Protein AF-Q8XLA2-F1 (afdb_monomer_lite)

Sequence (95 aa):
MKELNLKSLWIEKKKGDLYYCPKCREYLEKDKFHNSKASKYGITSYCKSCDKIRRRIEFEKRALAEVLGVQRTKEEVNRDKFKKCNKCGETKSIE

Foldseek 3Di:
DDDPPPPPDPDDQDDPQWGAAPVVRDTHHQVQFDADPVDPVRTDNHGPVVVVVVVVVVVVVVVVCVVVVPDDDPVRVCVQQWDQDPPPRDIDGPD

Secondary structure (DSSP, 8-state):
-----GGG----SEETTEEEETTTTEEEEGGGEEE-TTSTTSEEEEEHHHHHHHHHHHHHHHHHHHHTT-PPPHHHHHHHHEEE-TTT--EEE--

Organism: Clostridium perfringens (strain 13 / Type A) (NCBI:txid195102)

Structure (mmCIF, N/CA/C/O backbone):
data_AF-Q8XLA2-F1
#
_entry.id   AF-Q8XLA2-F1
#
loop_
_atom_site.group_PDB
_atom_site.id
_atom_site.type_symbol
_atom_site.label_atom_id
_atom_site.label_alt_id
_atom_site.label_comp_id
_atom_site.label_asym_id
_atom_site.label_entity_id
_atom_site.label_seq_id
_atom_site.pdbx_PDB_ins_code
_atom_site.Cartn_x
_atom_site.Cartn_y
_atom_site.Cartn_z
_atom_site.occupancy
_atom_site.B_iso_or_equiv
_atom_site.auth_seq_id
_atom_site.auth_comp_id
_atom_site.auth_asym_id
_atom_site.auth_atom_id
_atom_site.pdbx_PDB_model_num
ATOM 1 N N . MET A 1 1 ? 27.727 15.351 22.124 1.00 39.19 1 MET A N 1
ATOM 2 C CA . MET A 1 1 ? 26.626 15.196 21.148 1.00 39.19 1 MET A CA 1
ATOM 3 C C . MET A 1 1 ? 26.039 13.813 21.363 1.00 39.19 1 MET A C 1
ATOM 5 O O . MET A 1 1 ? 26.777 12.851 21.226 1.00 39.19 1 MET A O 1
ATOM 9 N N . LYS A 1 2 ? 24.796 13.696 21.850 1.00 37.47 2 LYS A N 1
ATOM 10 C CA . LYS A 1 2 ? 24.200 12.378 22.118 1.00 37.47 2 LYS A CA 1
ATOM 11 C C . LYS A 1 2 ? 23.828 11.742 20.781 1.00 37.47 2 LYS A C 1
ATOM 13 O O . LYS A 1 2 ? 22.927 12.234 20.108 1.00 37.47 2 LYS A O 1
ATOM 18 N N . GLU A 1 3 ? 24.541 10.689 20.399 1.00 45.94 3 GLU A N 1
ATOM 19 C CA . GLU A 1 3 ? 24.141 9.804 19.309 1.00 45.94 3 GLU A CA 1
ATOM 20 C C . GLU A 1 3 ? 22.751 9.243 19.624 1.00 45.94 3 GLU A C 1
ATOM 22 O O . GLU A 1 3 ? 22.560 8.480 20.573 1.00 45.94 3 GLU A O 1
ATOM 27 N N . LEU A 1 4 ? 21.749 9.663 18.853 1.00 45.97 4 LEU A N 1
ATOM 28 C CA . LEU A 1 4 ? 20.421 9.070 18.911 1.00 45.97 4 LEU A CA 1
ATOM 29 C C . LEU A 1 4 ? 20.503 7.695 18.247 1.00 45.97 4 LEU A C 1
ATOM 31 O O . LEU A 1 4 ? 20.474 7.563 17.024 1.00 45.97 4 LEU A O 1
ATOM 35 N N . ASN A 1 5 ? 20.630 6.665 19.079 1.00 44.28 5 ASN A N 1
ATOM 36 C CA . ASN A 1 5 ? 20.565 5.273 18.665 1.00 44.28 5 ASN A CA 1
ATOM 37 C C . ASN A 1 5 ? 19.148 4.963 18.141 1.00 44.28 5 ASN A C 1
ATOM 39 O O . ASN A 1 5 ? 18.217 4.691 18.896 1.00 44.28 5 ASN A O 1
ATOM 43 N N . LEU A 1 6 ? 18.982 5.040 16.819 1.00 54.00 6 LEU A N 1
ATOM 44 C CA . LEU A 1 6 ? 17.723 4.819 16.096 1.00 54.00 6 LEU A CA 1
ATOM 45 C C . LEU A 1 6 ? 17.216 3.362 16.138 1.00 54.00 6 LEU A C 1
ATOM 47 O O . LEU A 1 6 ? 16.147 3.089 15.596 1.00 54.00 6 LEU A O 1
ATOM 51 N N . LYS A 1 7 ? 17.936 2.418 16.768 1.00 51.34 7 LYS A N 1
ATOM 52 C CA . LYS A 1 7 ? 17.551 0.992 16.809 1.00 51.34 7 LYS A CA 1
ATOM 53 C C . LYS A 1 7 ? 16.494 0.652 17.871 1.00 51.34 7 LYS A C 1
ATOM 55 O O . LYS A 1 7 ? 16.056 -0.492 17.921 1.00 51.34 7 LYS A O 1
ATOM 60 N N . SER A 1 8 ? 16.053 1.626 18.673 1.00 50.00 8 SER A N 1
ATOM 61 C CA . SER A 1 8 ? 15.179 1.394 19.840 1.00 50.00 8 SER A CA 1
ATOM 62 C C . SER A 1 8 ? 13.796 2.052 19.755 1.00 50.00 8 SER A C 1
ATOM 64 O O . SER A 1 8 ? 13.005 1.936 20.690 1.00 50.00 8 SER A O 1
ATOM 66 N N . LEU A 1 9 ? 13.478 2.758 18.667 1.00 56.34 9 LEU A N 1
ATOM 67 C CA . LEU A 1 9 ? 12.172 3.399 18.502 1.00 56.34 9 LEU A CA 1
ATOM 68 C C . LEU A 1 9 ? 11.181 2.392 17.915 1.00 56.34 9 LEU A C 1
ATOM 70 O O . LEU A 1 9 ? 11.020 2.279 16.701 1.00 56.34 9 LEU A O 1
ATOM 74 N N . TRP A 1 10 ? 10.513 1.648 18.794 1.00 72.81 10 TRP A N 1
ATOM 75 C CA . TRP A 1 10 ? 9.334 0.868 18.433 1.00 72.81 10 TRP A CA 1
ATOM 76 C C . TRP A 1 10 ? 8.233 1.831 17.984 1.00 72.81 10 TRP A C 1
ATOM 78 O O . TRP A 1 10 ? 7.569 2.462 18.802 1.00 72.81 10 TRP A O 1
ATOM 88 N N . ILE A 1 11 ? 8.071 1.995 16.670 1.00 83.06 11 ILE A N 1
ATOM 89 C CA . ILE A 1 11 ? 7.009 2.837 16.119 1.00 83.06 11 ILE A CA 1
ATOM 90 C C . ILE A 1 11 ? 5.727 2.012 16.052 1.00 83.06 11 ILE A C 1
ATOM 92 O O . ILE A 1 11 ? 5.621 1.054 15.282 1.00 83.06 11 ILE A O 1
ATOM 96 N N . GLU A 1 12 ? 4.740 2.396 16.855 1.00 90.44 12 GLU A N 1
ATOM 97 C CA . GLU A 1 12 ? 3.436 1.746 16.859 1.00 90.44 12 GLU A CA 1
ATOM 98 C C . GLU A 1 12 ? 2.667 2.008 15.558 1.00 90.44 12 GLU A C 1
ATOM 100 O O . GLU A 1 12 ? 2.628 3.115 15.022 1.00 90.44 12 GLU A O 1
ATOM 105 N N . LYS A 1 13 ? 1.997 0.973 15.035 1.00 91.69 13 LYS A N 1
ATOM 106 C CA . LYS A 1 13 ? 1.200 1.107 13.805 1.00 91.69 13 LYS A CA 1
ATOM 107 C C . LYS A 1 13 ? -0.069 1.944 14.011 1.00 91.69 13 LYS A C 1
ATOM 109 O O . LYS A 1 13 ? -0.5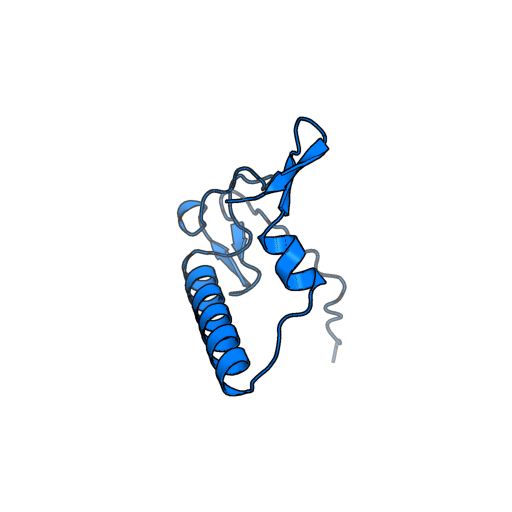51 2.514 13.035 1.00 91.69 13 LYS A O 1
ATOM 114 N N . LYS A 1 14 ? -0.621 2.005 15.226 1.00 93.19 14 LYS A N 1
ATOM 115 C CA . LYS A 1 14 ? -1.865 2.722 15.558 1.00 93.19 14 LYS A CA 1
ATOM 116 C C . LYS A 1 14 ? -1.638 3.600 16.787 1.00 93.19 14 LYS A C 1
ATOM 118 O O . LYS A 1 14 ? -1.114 3.105 17.775 1.00 93.19 14 LYS A O 1
ATOM 123 N N . LYS A 1 15 ? -2.087 4.855 16.738 1.00 93.19 15 LYS A N 1
ATOM 124 C CA . LYS A 1 15 ? -2.120 5.794 17.870 1.00 93.19 15 LYS A CA 1
ATOM 125 C C . 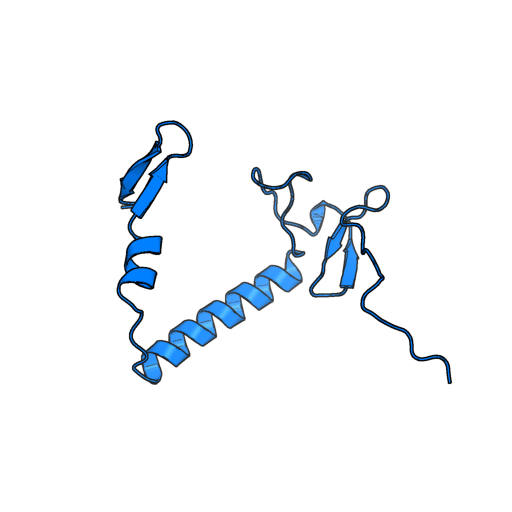LYS A 1 15 ? -3.484 6.485 17.884 1.00 93.19 15 LYS A C 1
ATOM 127 O O . LYS A 1 15 ? -3.767 7.294 17.005 1.00 93.19 15 LYS A O 1
ATOM 132 N N . GLY A 1 16 ? -4.344 6.134 18.843 1.00 93.50 16 GLY A N 1
ATOM 133 C CA . GLY A 1 16 ? -5.754 6.549 18.817 1.00 93.50 16 GLY A CA 1
ATOM 134 C C . GLY A 1 16 ? -6.453 6.022 17.558 1.00 93.50 16 GLY A C 1
ATOM 135 O O . GLY A 1 16 ? -6.397 4.817 17.294 1.00 93.50 16 GLY A O 1
ATOM 136 N N . ASP A 1 17 ? -7.046 6.918 16.768 1.00 94.31 17 ASP A N 1
ATOM 137 C CA . ASP A 1 17 ? -7.695 6.611 15.480 1.00 94.31 17 ASP A CA 1
ATOM 138 C C . ASP A 1 17 ? -6.793 6.818 14.253 1.00 94.31 17 ASP A C 1
ATOM 140 O O . ASP A 1 17 ? -7.208 6.586 13.114 1.00 94.31 17 ASP A O 1
ATOM 144 N N . LEU A 1 18 ? -5.532 7.195 14.480 1.00 96.94 18 LEU A N 1
ATOM 145 C CA . LEU A 1 18 ? -4.540 7.390 13.432 1.00 96.94 18 LEU A CA 1
ATOM 146 C C . LEU A 1 18 ? -3.644 6.161 13.265 1.00 96.94 18 LEU A C 1
ATOM 148 O O . LEU A 1 18 ? -3.369 5.412 14.207 1.00 96.94 18 LEU A O 1
ATOM 152 N N . TYR A 1 19 ? -3.124 5.993 12.054 1.00 96.81 19 TYR A N 1
ATOM 153 C CA . TYR A 1 19 ? -2.282 4.880 11.647 1.00 96.81 19 TYR A CA 1
ATOM 154 C C . TYR A 1 19 ? -0.986 5.368 11.017 1.00 96.81 19 TYR A C 1
ATOM 156 O O . TYR A 1 19 ? -0.980 6.249 10.161 1.00 96.81 19 TYR A O 1
ATOM 164 N N . TYR A 1 20 ? 0.121 4.747 11.407 1.00 96.50 20 TYR A N 1
ATOM 165 C CA . TYR A 1 20 ? 1.446 5.124 10.943 1.00 96.50 20 TYR A CA 1
ATOM 166 C C . TYR A 1 20 ? 1.722 4.606 9.527 1.00 96.50 20 TYR A C 1
ATOM 168 O O . TYR A 1 20 ? 1.543 3.416 9.240 1.00 96.50 20 TYR A O 1
ATOM 176 N N . CYS A 1 21 ? 2.196 5.473 8.636 1.00 96.56 21 CYS A N 1
ATOM 177 C CA . CYS A 1 21 ? 2.743 5.093 7.339 1.00 96.56 21 CYS A CA 1
ATOM 178 C C . CYS A 1 21 ? 4.281 5.109 7.400 1.00 96.56 21 CYS A C 1
ATOM 180 O O . CYS A 1 21 ? 4.867 6.182 7.504 1.00 96.56 21 CYS A O 1
ATOM 182 N N . PRO A 1 22 ? 4.977 3.970 7.234 1.00 94.06 22 PRO A N 1
ATOM 183 C CA . PRO A 1 22 ? 6.440 3.924 7.328 1.00 94.06 22 PRO A CA 1
ATOM 184 C C . PRO A 1 22 ? 7.169 4.562 6.134 1.00 94.06 22 PRO A C 1
ATOM 186 O O . PRO A 1 22 ? 8.385 4.718 6.178 1.00 94.06 22 PRO A O 1
ATOM 189 N N . LYS A 1 23 ? 6.458 4.925 5.055 1.00 94.75 23 LYS A N 1
ATOM 190 C CA . LYS A 1 23 ? 7.052 5.600 3.888 1.00 94.75 23 LYS A CA 1
ATOM 191 C C . LYS A 1 23 ? 7.139 7.113 4.072 1.00 94.75 23 LYS A C 1
ATOM 193 O O . LYS A 1 23 ? 8.228 7.653 3.927 1.00 94.75 23 LYS A O 1
ATOM 198 N N . CYS A 1 24 ? 6.030 7.775 4.405 1.00 95.81 24 CYS A N 1
ATOM 199 C CA . CYS A 1 24 ? 6.036 9.213 4.706 1.00 95.81 24 CYS A CA 1
ATOM 200 C C . CYS A 1 24 ? 6.363 9.523 6.175 1.00 95.81 24 CYS A C 1
ATOM 202 O O . CYS A 1 24 ? 6.698 10.655 6.490 1.00 95.81 24 CYS A O 1
ATOM 204 N N . ARG A 1 25 ? 6.351 8.507 7.048 1.00 94.88 25 ARG A N 1
ATOM 205 C CA . ARG A 1 25 ? 6.613 8.598 8.492 1.00 94.88 25 ARG A CA 1
ATOM 206 C C . ARG A 1 25 ? 5.605 9.459 9.260 1.00 94.88 25 ARG A C 1
ATOM 208 O O . ARG A 1 25 ? 5.957 10.064 10.266 1.00 94.88 25 ARG A O 1
ATOM 215 N N . GLU A 1 26 ? 4.346 9.444 8.831 1.00 95.38 26 GLU A N 1
ATOM 216 C CA . GLU A 1 26 ? 3.253 10.207 9.446 1.00 95.38 26 GLU A CA 1
ATOM 217 C C . GLU A 1 26 ? 2.143 9.297 9.981 1.00 95.38 26 GLU A C 1
ATOM 219 O O . GLU A 1 26 ? 1.924 8.191 9.474 1.00 95.38 26 GLU A O 1
ATOM 224 N N . TYR A 1 27 ? 1.426 9.790 10.992 1.00 97.06 27 TYR A N 1
ATOM 225 C CA . TYR A 1 27 ? 0.173 9.210 11.470 1.00 97.06 27 TYR A CA 1
ATOM 226 C C . TYR A 1 27 ? -0.993 9.839 10.708 1.00 97.06 27 TYR A C 1
ATOM 228 O O . TYR A 1 27 ? -1.182 11.049 10.753 1.00 97.06 27 TYR A O 1
ATOM 236 N N . LEU A 1 28 ? -1.763 9.010 10.009 1.00 97.12 28 LEU A N 1
ATOM 237 C CA . LEU A 1 28 ? -2.854 9.434 9.136 1.00 97.12 28 LEU A CA 1
ATOM 238 C C . LEU A 1 28 ? -4.143 8.698 9.496 1.00 97.12 28 LEU A C 1
ATOM 240 O O . LEU A 1 28 ? -4.115 7.593 10.036 1.00 97.12 28 LEU A O 1
ATOM 244 N N . GLU A 1 29 ? -5.277 9.289 9.155 1.00 97.19 29 GLU A N 1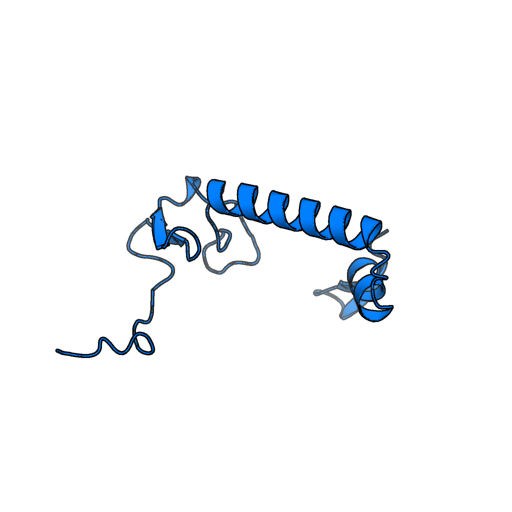
ATOM 245 C CA . GLU A 1 29 ? -6.586 8.668 9.328 1.00 97.19 29 GLU A CA 1
ATOM 246 C C . GLU A 1 29 ? -6.727 7.370 8.518 1.00 97.19 29 GLU A C 1
ATOM 248 O O . GLU A 1 29 ? -6.060 7.151 7.500 1.00 97.19 29 GLU A O 1
ATOM 253 N N . LYS A 1 30 ? -7.626 6.487 8.971 1.00 96.31 30 LYS A N 1
ATOM 254 C CA . LYS A 1 30 ? -7.877 5.179 8.344 1.00 96.31 30 LYS A CA 1
ATOM 255 C C . LYS A 1 30 ? -8.248 5.293 6.859 1.00 96.31 30 LYS A C 1
ATOM 257 O O . LYS A 1 30 ? -7.846 4.446 6.062 1.00 96.31 30 LYS A O 1
ATOM 262 N N . ASP A 1 31 ? -8.990 6.332 6.482 1.00 97.06 31 ASP A N 1
ATOM 263 C CA . ASP A 1 31 ? -9.446 6.605 5.113 1.00 97.06 31 ASP A CA 1
ATOM 264 C C . ASP A 1 31 ? -8.286 6.888 4.140 1.00 97.06 31 ASP A C 1
ATOM 266 O O . ASP A 1 31 ? -8.425 6.686 2.929 1.00 97.06 31 ASP A O 1
ATOM 270 N N . LYS A 1 32 ? -7.117 7.305 4.646 1.00 97.94 32 LYS A N 1
ATOM 271 C CA . LYS A 1 32 ? -5.902 7.509 3.849 1.00 97.94 32 LYS A CA 1
ATOM 272 C C . LYS A 1 32 ? -5.205 6.202 3.494 1.00 97.94 32 LYS A C 1
ATOM 274 O O . LYS A 1 32 ? -4.229 6.240 2.749 1.00 97.94 32 LYS A O 1
ATOM 279 N N . PHE A 1 33 ? -5.692 5.051 3.956 1.00 97.88 33 PHE A N 1
ATOM 280 C CA . PHE A 1 33 ? -5.160 3.725 3.636 1.00 97.88 33 PHE A CA 1
ATOM 281 C C . PHE A 1 33 ? -6.158 2.912 2.800 1.00 97.88 33 PHE A C 1
ATOM 283 O O . PHE A 1 33 ? -7.349 3.213 2.740 1.00 97.88 33 PHE A O 1
ATOM 290 N N . HIS A 1 34 ? -5.673 1.879 2.108 1.00 97.06 34 HIS A N 1
ATOM 291 C CA . HIS A 1 34 ? -6.551 0.908 1.455 1.00 97.06 34 HIS A CA 1
ATOM 292 C C . HIS A 1 34 ? -7.007 -0.148 2.466 1.00 97.06 34 HIS A C 1
ATOM 294 O O . HIS A 1 34 ? -6.251 -0.512 3.369 1.00 97.06 34 HIS A O 1
ATOM 300 N N . ASN A 1 35 ? -8.214 -0.684 2.285 1.00 96.62 35 ASN A N 1
ATOM 301 C CA . ASN A 1 35 ? -8.708 -1.791 3.100 1.00 96.62 35 ASN A CA 1
ATOM 302 C C . ASN A 1 35 ? -7.915 -3.071 2.801 1.00 96.62 35 ASN A C 1
ATOM 304 O O . ASN A 1 35 ? -7.642 -3.390 1.644 1.00 96.62 35 ASN A O 1
ATOM 308 N N . SER A 1 36 ? -7.566 -3.823 3.843 1.00 94.94 36 SER A N 1
ATOM 309 C CA . SER A 1 36 ? -6.869 -5.103 3.722 1.00 94.94 36 SER A CA 1
ATOM 310 C C . SER A 1 36 ? -7.364 -6.089 4.770 1.00 94.94 36 SER A C 1
ATOM 312 O O . SER A 1 36 ? -7.153 -5.891 5.964 1.00 94.94 36 SER A O 1
ATOM 314 N N . LYS A 1 37 ? -7.967 -7.191 4.310 1.00 91.19 37 LYS A N 1
ATOM 315 C CA . LYS A 1 37 ? -8.434 -8.289 5.175 1.00 91.19 37 LYS A CA 1
ATOM 316 C C . LYS A 1 37 ? -7.286 -9.055 5.843 1.00 91.19 37 LYS A C 1
ATOM 318 O O . LYS A 1 37 ? -7.500 -9.707 6.852 1.00 91.19 37 LYS A O 1
ATOM 323 N N . ALA A 1 38 ? -6.080 -8.979 5.279 1.00 89.12 38 ALA A N 1
ATOM 324 C CA . ALA A 1 38 ? -4.902 -9.675 5.795 1.00 89.12 38 ALA A CA 1
ATOM 325 C C . ALA A 1 38 ? -4.215 -8.931 6.956 1.00 89.12 38 ALA A C 1
ATOM 327 O O . ALA A 1 38 ? -3.299 -9.462 7.574 1.00 89.12 38 ALA A O 1
ATOM 328 N N . SER A 1 39 ? -4.612 -7.686 7.232 1.00 91.50 39 SER A N 1
ATOM 329 C CA . SER A 1 39 ? -3.990 -6.844 8.251 1.00 91.50 39 SER A CA 1
ATOM 330 C C . SER A 1 39 ? -4.779 -6.874 9.553 1.00 91.50 39 SER A C 1
ATOM 332 O O . SER A 1 39 ? -6.000 -6.731 9.531 1.00 91.50 39 SER A O 1
ATOM 334 N N . LYS A 1 40 ? -4.075 -6.928 10.695 1.00 91.81 40 LYS A N 1
ATOM 335 C CA . LYS A 1 40 ? -4.663 -6.801 12.044 1.00 91.81 40 LYS A CA 1
ATOM 336 C C . LYS A 1 40 ? -5.575 -5.574 12.180 1.00 91.81 40 LYS A C 1
ATOM 338 O O . LYS A 1 40 ? -6.569 -5.620 12.891 1.00 91.81 40 LYS A O 1
ATOM 343 N N . TYR A 1 41 ? -5.234 -4.480 11.499 1.00 91.75 41 TYR A N 1
ATOM 344 C CA . TYR A 1 41 ? -5.958 -3.207 11.575 1.00 91.75 41 TY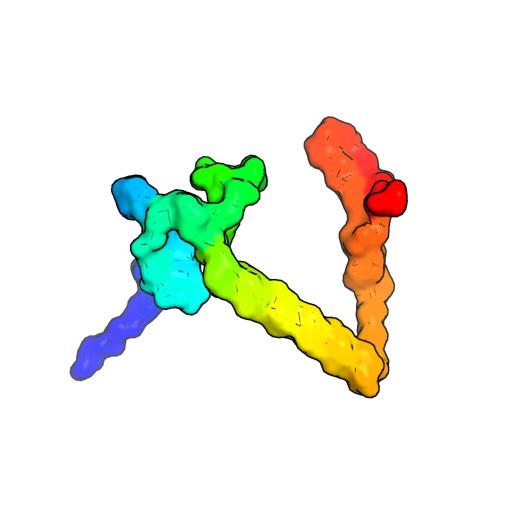R A CA 1
ATOM 345 C C . TYR A 1 41 ? -6.963 -3.003 10.430 1.00 91.75 41 TYR A C 1
ATOM 347 O O . TYR A 1 41 ? -7.544 -1.927 10.293 1.00 91.75 41 TYR A O 1
ATOM 355 N N . GLY A 1 42 ? -7.144 -4.005 9.564 1.00 94.69 42 GLY A N 1
ATOM 356 C CA . GLY A 1 42 ? -8.046 -3.922 8.415 1.00 94.69 42 GLY A CA 1
ATOM 357 C C . GLY A 1 42 ? -7.573 -2.985 7.298 1.00 94.69 42 GLY A C 1
ATOM 358 O O . GLY A 1 42 ? -8.340 -2.713 6.377 1.00 94.69 42 GLY A O 1
ATOM 359 N N . ILE A 1 43 ? -6.333 -2.486 7.359 1.00 96.50 43 ILE A N 1
ATOM 360 C CA . ILE A 1 43 ? -5.757 -1.539 6.393 1.00 96.50 43 ILE A CA 1
ATOM 361 C C . ILE A 1 43 ? -4.348 -1.932 5.943 1.00 96.50 43 ILE A C 1
ATOM 363 O O . ILE A 1 43 ? -3.638 -2.669 6.631 1.00 96.50 43 ILE A O 1
ATOM 367 N N . THR A 1 44 ? -3.916 -1.415 4.796 1.00 95.38 44 THR A N 1
ATOM 368 C CA . THR A 1 44 ? -2.561 -1.603 4.262 1.00 95.38 44 THR A CA 1
ATOM 369 C C . THR A 1 44 ? -1.473 -0.930 5.107 1.00 95.38 44 THR A C 1
ATOM 371 O O . THR A 1 44 ? -1.713 -0.012 5.894 1.00 95.38 44 THR A O 1
ATOM 374 N N . SER A 1 45 ? -0.226 -1.371 4.920 1.00 93.75 45 SER A N 1
ATOM 375 C CA . SER A 1 45 ? 0.931 -0.796 5.617 1.00 93.75 45 SER A CA 1
ATOM 376 C C . SER A 1 45 ? 1.209 0.651 5.206 1.00 93.75 45 SER A C 1
ATOM 378 O O . SER A 1 45 ? 1.577 1.453 6.062 1.00 93.75 45 SER A O 1
ATOM 380 N N . TYR A 1 46 ? 0.997 0.990 3.932 1.00 96.50 46 TYR A N 1
ATOM 381 C CA . TYR A 1 46 ? 1.236 2.321 3.370 1.00 96.50 46 TYR A CA 1
ATOM 382 C C . TYR A 1 46 ? -0.072 3.067 3.110 1.00 96.50 46 TYR A C 1
ATOM 384 O O . TYR A 1 46 ? -1.085 2.441 2.776 1.00 96.50 46 TYR A O 1
ATOM 392 N N . CYS A 1 47 ? -0.027 4.395 3.229 1.00 97.75 47 CYS A N 1
ATOM 393 C CA . CYS A 1 47 ? -1.116 5.263 2.797 1.00 97.75 47 CYS A CA 1
ATOM 394 C C . CYS A 1 47 ? -1.257 5.242 1.263 1.00 97.75 47 CYS A C 1
ATOM 396 O O . CYS A 1 47 ? -0.330 4.865 0.543 1.00 97.75 47 CYS A O 1
ATOM 398 N N . LYS A 1 48 ? -2.419 5.660 0.759 1.00 98.12 48 LYS A N 1
ATOM 399 C CA . LYS A 1 48 ? -2.799 5.651 -0.662 1.00 98.12 48 LYS A CA 1
ATOM 400 C C . LYS A 1 48 ? -1.792 6.390 -1.546 1.00 98.12 48 LYS A C 1
ATOM 402 O O . LYS A 1 48 ? -1.450 5.901 -2.619 1.00 98.12 48 LYS A O 1
ATOM 407 N N . SER A 1 49 ? -1.289 7.540 -1.094 1.00 97.69 49 SER A N 1
ATOM 408 C CA . SER A 1 49 ? -0.304 8.334 -1.841 1.00 97.69 49 SER A CA 1
ATOM 409 C C . SER A 1 49 ? 1.028 7.593 -1.980 1.00 97.69 49 SER A C 1
ATOM 411 O O . SER A 1 49 ? 1.518 7.402 -3.094 1.00 97.69 49 S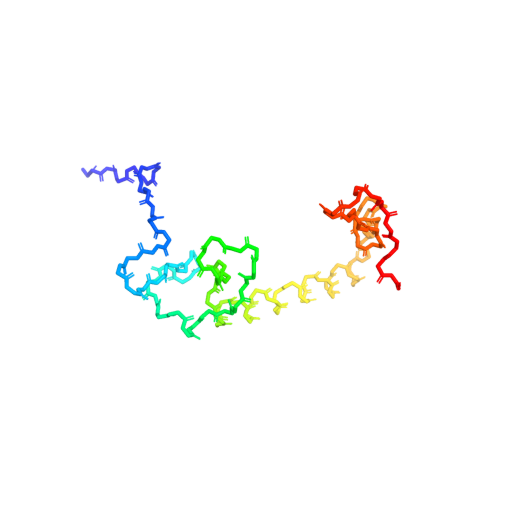ER A O 1
ATOM 413 N N . CYS A 1 50 ? 1.580 7.093 -0.871 1.00 97.94 50 CYS A N 1
ATOM 414 C CA . CYS A 1 50 ? 2.806 6.300 -0.891 1.00 97.94 50 CYS A CA 1
ATOM 415 C C . CYS A 1 50 ? 2.639 4.988 -1.666 1.00 97.94 50 CYS A C 1
ATOM 417 O O . CYS A 1 50 ? 3.572 4.562 -2.345 1.00 97.94 50 CYS A O 1
ATOM 419 N N . ASP A 1 51 ? 1.469 4.351 -1.593 1.00 96.12 51 ASP A N 1
ATOM 420 C CA . ASP A 1 51 ? 1.204 3.123 -2.337 1.00 96.12 51 ASP A CA 1
ATOM 421 C C . ASP A 1 51 ? 1.127 3.376 -3.850 1.00 96.12 51 ASP A C 1
ATOM 423 O O . ASP A 1 51 ? 1.687 2.601 -4.622 1.00 96.12 51 ASP A O 1
ATOM 427 N N . LYS A 1 52 ? 0.538 4.500 -4.284 1.00 96.50 52 LYS A N 1
ATOM 428 C CA . LYS A 1 52 ? 0.540 4.927 -5.693 1.00 96.50 52 LYS A CA 1
ATOM 429 C C . LYS A 1 52 ? 1.965 5.101 -6.227 1.00 96.50 52 LYS A C 1
ATOM 431 O O . LYS A 1 52 ? 2.285 4.573 -7.290 1.00 96.50 52 LYS A O 1
ATOM 436 N N . ILE A 1 53 ? 2.828 5.785 -5.472 1.00 97.00 53 ILE A N 1
ATOM 437 C CA . ILE A 1 53 ? 4.242 5.977 -5.836 1.00 97.00 53 ILE A CA 1
ATOM 438 C C . ILE A 1 53 ? 4.968 4.627 -5.893 1.00 97.00 53 ILE A C 1
ATOM 440 O O . ILE A 1 53 ? 5.655 4.337 -6.867 1.00 97.00 53 ILE A O 1
ATOM 444 N N . ARG A 1 54 ? 4.773 3.765 -4.886 1.00 95.12 54 ARG A N 1
ATOM 445 C CA . ARG A 1 54 ? 5.379 2.425 -4.845 1.00 95.12 54 ARG A CA 1
ATOM 446 C C . ARG A 1 54 ? 5.011 1.603 -6.079 1.00 95.12 54 ARG A C 1
ATOM 448 O O . ARG A 1 54 ? 5.903 1.040 -6.705 1.00 95.12 54 ARG A O 1
ATOM 455 N N . ARG A 1 55 ? 3.726 1.559 -6.445 1.00 93.56 55 ARG A N 1
ATOM 456 C CA . ARG A 1 55 ? 3.259 0.833 -7.638 1.00 93.56 55 ARG A CA 1
ATOM 457 C C . ARG A 1 55 ? 3.876 1.386 -8.919 1.00 93.56 55 ARG A C 1
ATOM 459 O O . ARG A 1 55 ? 4.230 0.605 -9.795 1.00 93.56 55 ARG A O 1
ATOM 466 N N . ARG A 1 56 ? 4.036 2.711 -9.023 1.00 94.94 56 ARG A N 1
ATOM 467 C CA . ARG A 1 56 ? 4.683 3.336 -10.182 1.00 94.94 56 ARG A CA 1
ATOM 468 C C . ARG A 1 56 ? 6.156 2.939 -10.295 1.00 94.94 56 ARG A C 1
ATOM 470 O O . ARG A 1 56 ? 6.571 2.514 -11.364 1.00 94.94 56 ARG A O 1
ATOM 477 N N . ILE A 1 57 ? 6.896 2.982 -9.187 1.00 94.81 57 ILE A N 1
ATOM 478 C CA . ILE A 1 57 ? 8.297 2.537 -9.139 1.00 94.81 57 ILE A CA 1
ATOM 479 C C . ILE A 1 57 ? 8.410 1.054 -9.515 1.00 94.81 57 ILE A C 1
ATOM 481 O O . ILE A 1 57 ? 9.317 0.672 -10.242 1.00 94.81 57 ILE A O 1
ATOM 485 N N . GLU A 1 58 ? 7.506 0.198 -9.032 1.00 91.44 58 GLU A N 1
ATOM 486 C CA . GLU A 1 58 ? 7.499 -1.227 -9.393 1.00 91.44 58 GLU A CA 1
ATOM 487 C C . GLU A 1 58 ? 7.230 -1.451 -10.882 1.00 91.44 58 GLU A C 1
ATOM 489 O O . GLU A 1 58 ? 7.876 -2.298 -11.494 1.00 91.44 58 GLU A O 1
ATOM 494 N N . PHE A 1 59 ? 6.313 -0.683 -11.469 1.00 90.06 59 PHE A N 1
ATOM 495 C CA . PHE A 1 59 ? 6.054 -0.710 -12.905 1.00 90.06 59 PHE A CA 1
ATOM 496 C C . PHE A 1 59 ? 7.292 -0.289 -13.711 1.00 90.06 59 PHE A C 1
ATOM 498 O O . PHE A 1 59 ? 7.710 -1.010 -14.611 1.00 90.06 59 PHE A O 1
ATOM 505 N N . GLU A 1 60 ? 7.925 0.826 -13.342 1.00 93.50 60 GLU A N 1
ATOM 506 C CA . GLU A 1 60 ? 9.132 1.330 -14.010 1.00 93.50 60 GLU A CA 1
ATOM 507 C C . GLU A 1 60 ? 10.314 0.369 -13.866 1.00 93.50 60 GLU A C 1
ATOM 509 O O . GLU A 1 60 ? 11.024 0.121 -14.835 1.00 93.50 60 GLU A O 1
ATOM 514 N N . LYS A 1 61 ? 10.487 -0.248 -12.692 1.00 90.88 61 LYS A N 1
ATOM 515 C CA . LYS A 1 61 ? 11.503 -1.288 -12.482 1.00 90.88 61 LYS A CA 1
ATOM 516 C C . LYS A 1 61 ? 11.303 -2.491 -13.398 1.00 90.88 61 LYS A C 1
ATOM 518 O O . LYS A 1 61 ? 12.288 -3.026 -13.889 1.00 90.88 61 LYS A O 1
ATOM 523 N N . ARG A 1 62 ? 10.055 -2.919 -13.624 1.00 87.00 62 ARG A N 1
ATOM 524 C CA . ARG A 1 62 ? 9.753 -4.025 -14.548 1.00 87.00 62 ARG A CA 1
ATOM 525 C C . ARG A 1 62 ? 10.042 -3.643 -15.996 1.00 87.00 62 ARG A C 1
ATOM 527 O O . ARG A 1 62 ? 10.683 -4.422 -16.685 1.00 87.00 62 ARG A O 1
ATOM 534 N N . ALA A 1 63 ? 9.642 -2.444 -16.417 1.00 90.31 63 ALA A N 1
ATOM 535 C CA . ALA A 1 63 ? 9.940 -1.944 -17.758 1.00 90.31 63 ALA A CA 1
ATOM 536 C C . ALA A 1 63 ? 11.457 -1.818 -17.995 1.00 90.31 63 ALA A C 1
ATOM 538 O O . ALA A 1 63 ? 11.964 -2.216 -19.037 1.00 90.31 63 ALA A O 1
ATOM 539 N N . LEU A 1 64 ? 12.205 -1.325 -17.002 1.00 92.19 64 LEU A N 1
ATOM 540 C CA . LEU A 1 64 ? 13.662 -1.248 -17.083 1.00 92.19 64 LEU A CA 1
ATOM 541 C C . LEU A 1 64 ? 14.308 -2.639 -17.129 1.00 92.19 64 LEU A C 1
ATOM 543 O O . LEU A 1 64 ? 15.225 -2.851 -17.914 1.00 92.19 64 LEU A O 1
ATOM 547 N N . ALA A 1 65 ? 13.837 -3.583 -16.310 1.00 89.25 65 ALA A N 1
ATOM 548 C CA . ALA A 1 65 ? 14.319 -4.962 -16.334 1.00 89.25 65 ALA A CA 1
ATOM 549 C C . ALA A 1 65 ? 14.128 -5.608 -17.715 1.00 89.25 65 ALA A C 1
ATOM 551 O O . ALA A 1 65 ? 15.029 -6.292 -18.188 1.00 89.25 65 ALA A O 1
ATOM 552 N N . GLU A 1 66 ? 13.004 -5.336 -18.381 1.00 87.75 66 GLU A N 1
ATOM 553 C CA . GLU A 1 66 ? 12.736 -5.789 -19.749 1.00 87.75 66 GLU A CA 1
ATOM 554 C C . GLU A 1 66 ? 13.731 -5.196 -20.757 1.00 87.75 66 GLU A C 1
ATOM 556 O O . GLU A 1 66 ? 14.360 -5.945 -21.501 1.00 87.75 66 GLU A O 1
ATOM 561 N N . VAL A 1 67 ? 13.958 -3.876 -20.724 1.00 92.25 67 VAL A N 1
ATOM 562 C CA . VAL A 1 67 ? 14.931 -3.197 -21.604 1.00 92.25 67 VAL A CA 1
ATOM 563 C C . VAL A 1 67 ? 16.356 -3.714 -21.390 1.00 92.25 67 VAL A C 1
ATOM 565 O O . VAL A 1 67 ? 17.108 -3.879 -22.347 1.00 92.25 67 VAL A O 1
ATOM 568 N N . LEU A 1 68 ? 16.733 -3.987 -20.141 1.00 94.12 68 LEU A N 1
ATOM 569 C CA . LEU A 1 68 ? 18.051 -4.520 -19.789 1.00 94.12 68 LEU A CA 1
ATOM 570 C C . LEU A 1 68 ? 18.175 -6.036 -20.022 1.00 94.12 68 LEU A C 1
ATOM 572 O O . LEU A 1 68 ? 19.227 -6.604 -19.734 1.00 94.12 68 LEU A O 1
ATOM 576 N N . GLY A 1 69 ? 17.122 -6.707 -20.500 1.00 88.88 69 GLY A N 1
ATOM 577 C CA . GLY A 1 69 ? 17.124 -8.154 -20.720 1.00 88.88 69 GLY A CA 1
ATOM 578 C C . GLY A 1 69 ? 17.267 -8.976 -19.434 1.00 88.88 69 GLY A C 1
ATOM 579 O O . GLY A 1 69 ? 17.714 -10.123 -19.478 1.00 88.88 69 GLY A O 1
ATOM 580 N N . VAL A 1 70 ? 16.908 -8.410 -18.278 1.00 86.62 70 VAL A N 1
ATOM 581 C CA . VAL A 1 70 ? 16.935 -9.111 -16.992 1.00 86.62 70 VAL A CA 1
ATOM 582 C C . VAL A 1 70 ? 15.807 -10.137 -16.985 1.00 86.62 70 VAL A C 1
ATOM 584 O O . VAL A 1 70 ? 14.634 -9.813 -16.796 1.00 86.62 70 VAL A O 1
ATOM 587 N N . GLN A 1 71 ? 16.171 -11.399 -17.195 1.00 78.25 71 GLN A N 1
ATOM 588 C CA . GLN A 1 71 ? 15.226 -12.503 -17.112 1.00 78.25 71 GLN A CA 1
ATOM 589 C C . GLN A 1 71 ? 14.814 -12.732 -15.659 1.00 78.25 71 GLN A C 1
ATOM 591 O O . GLN A 1 71 ? 15.654 -12.798 -14.761 1.00 78.25 71 GLN A O 1
ATOM 596 N N . ARG A 1 72 ? 13.50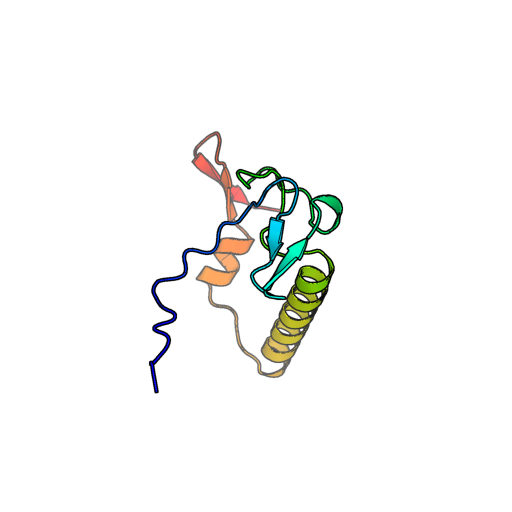7 -12.894 -15.437 1.00 76.44 72 ARG A N 1
ATOM 597 C CA . ARG A 1 72 ? 12.990 -13.364 -14.150 1.00 76.44 72 ARG A CA 1
ATOM 598 C C . ARG A 1 72 ? 13.445 -14.795 -13.917 1.00 76.44 72 ARG A C 1
ATOM 600 O O . ARG A 1 72 ? 13.446 -15.607 -14.845 1.00 76.44 72 ARG A O 1
ATOM 607 N N . THR A 1 73 ? 13.778 -15.128 -12.678 1.00 78.19 73 THR A N 1
ATOM 608 C CA . THR A 1 73 ? 14.132 -16.508 -12.350 1.00 78.19 73 THR A CA 1
ATOM 609 C C . THR A 1 73 ? 12.899 -17.410 -12.441 1.00 78.19 73 THR A C 1
ATOM 611 O O . THR A 1 73 ? 11.751 -16.964 -12.311 1.00 78.19 73 THR A O 1
ATOM 614 N N . LYS A 1 74 ? 13.115 -18.714 -12.645 1.00 68.75 74 LYS A N 1
ATOM 615 C CA . LYS A 1 74 ? 12.023 -19.701 -12.665 1.00 68.75 74 LYS A CA 1
ATOM 616 C C . LYS A 1 74 ? 11.214 -19.668 -11.366 1.00 68.75 74 LYS A C 1
ATOM 618 O O . LYS A 1 74 ? 9.996 -19.821 -11.400 1.00 68.75 74 LYS A O 1
ATOM 623 N N . GLU A 1 75 ? 11.869 -19.415 -10.237 1.00 73.56 75 GLU A N 1
ATOM 624 C CA . GLU A 1 75 ? 11.253 -19.296 -8.915 1.00 73.56 75 GLU A CA 1
ATOM 625 C C . GLU A 1 75 ? 10.352 -18.058 -8.818 1.00 73.56 75 GLU A C 1
ATOM 627 O O . GLU A 1 75 ? 9.263 -18.127 -8.243 1.00 73.56 75 GLU A O 1
ATOM 632 N N . GLU A 1 76 ? 10.772 -16.931 -9.403 1.00 73.75 76 GLU A N 1
ATOM 633 C CA . GLU A 1 76 ? 9.968 -15.708 -9.461 1.00 73.75 76 GLU A CA 1
ATOM 634 C C . GLU A 1 76 ? 8.713 -15.892 -10.315 1.00 73.75 76 GLU A C 1
ATOM 636 O O . GLU A 1 76 ? 7.642 -15.428 -9.930 1.00 73.75 76 GLU A O 1
ATOM 641 N N . VAL A 1 77 ? 8.826 -16.585 -11.451 1.00 75.00 77 VAL A N 1
ATOM 642 C CA . VAL A 1 77 ? 7.685 -16.884 -12.330 1.00 75.00 77 VAL A CA 1
ATOM 643 C C . VAL A 1 77 ? 6.726 -17.885 -11.675 1.00 75.00 77 VAL A C 1
ATOM 645 O O . VAL A 1 77 ? 5.511 -17.710 -11.741 1.00 75.00 77 VAL A O 1
ATOM 648 N N . ASN A 1 78 ? 7.249 -18.917 -11.007 1.00 75.81 78 ASN A N 1
ATOM 649 C CA . ASN A 1 78 ? 6.437 -19.951 -10.360 1.00 75.81 78 ASN A CA 1
ATOM 650 C C . ASN A 1 78 ? 5.577 -19.372 -9.219 1.00 75.81 78 ASN A C 1
ATOM 652 O O . ASN A 1 78 ? 4.382 -19.658 -9.142 1.00 75.81 78 ASN A O 1
ATOM 656 N N . ARG A 1 79 ? 6.138 -18.462 -8.406 1.00 72.75 79 ARG A N 1
ATOM 657 C CA . ARG A 1 79 ? 5.408 -17.765 -7.328 1.00 72.75 79 ARG A CA 1
ATOM 658 C C . ARG A 1 79 ? 4.166 -17.010 -7.820 1.00 72.75 79 ARG A C 1
ATOM 660 O O . ARG A 1 79 ? 3.180 -16.930 -7.090 1.00 72.75 79 ARG A O 1
ATOM 667 N N . ASP A 1 80 ? 4.226 -16.449 -9.024 1.00 74.38 80 ASP A N 1
ATOM 668 C CA . ASP A 1 80 ? 3.122 -15.682 -9.606 1.00 74.38 80 ASP A CA 1
ATOM 669 C C . ASP A 1 80 ? 2.092 -16.571 -10.314 1.00 74.38 80 ASP A C 1
ATOM 671 O O . ASP A 1 80 ? 0.936 -16.174 -10.430 1.00 74.38 80 ASP A O 1
ATOM 675 N N . LYS A 1 81 ? 2.485 -17.764 -10.781 1.00 78.06 81 LYS A N 1
ATOM 676 C CA . LYS A 1 81 ? 1.577 -18.712 -11.444 1.00 78.06 81 LYS A CA 1
ATOM 677 C C . LYS A 1 81 ? 0.825 -19.612 -10.479 1.00 78.06 81 LYS A C 1
ATOM 679 O O . LYS A 1 81 ? -0.289 -20.007 -10.791 1.00 78.06 81 LYS A O 1
ATOM 684 N N . PHE A 1 82 ? 1.401 -19.942 -9.326 1.00 83.25 82 PHE A N 1
ATOM 685 C CA . PHE A 1 82 ? 0.846 -20.953 -8.433 1.00 83.25 82 PHE A CA 1
ATOM 686 C C . PHE A 1 82 ? 0.679 -20.419 -7.012 1.00 83.25 82 PHE A C 1
ATOM 688 O O . PHE A 1 82 ? 1.622 -19.915 -6.401 1.00 83.25 82 PHE A O 1
ATOM 695 N N . LYS A 1 83 ? -0.522 -20.566 -6.440 1.00 82.44 83 LYS A N 1
ATOM 696 C CA . LYS A 1 83 ? -0.816 -20.148 -5.065 1.00 82.44 83 LYS A CA 1
ATOM 697 C C . LYS A 1 83 ? -1.356 -21.298 -4.236 1.00 82.44 83 LYS A C 1
ATOM 699 O O . LYS A 1 83 ? -2.307 -21.977 -4.618 1.00 82.44 83 LYS A O 1
ATOM 704 N N . LYS A 1 84 ? -0.773 -21.471 -3.050 1.00 83.50 84 LYS A N 1
ATOM 705 C CA . LYS A 1 84 ? -1.287 -22.387 -2.034 1.00 83.50 84 LYS A CA 1
ATOM 706 C C . LYS A 1 84 ? -2.573 -21.823 -1.436 1.00 83.50 84 LYS A C 1
ATOM 708 O O . LYS A 1 84 ? -2.598 -20.703 -0.922 1.00 83.50 84 LYS A O 1
ATOM 713 N N . CYS A 1 85 ? -3.646 -22.598 -1.499 1.00 78.81 85 CYS A N 1
ATOM 714 C CA . CYS A 1 85 ? -4.898 -22.284 -0.838 1.00 78.81 85 CYS A CA 1
ATOM 715 C C . CYS A 1 85 ? -4.701 -22.349 0.680 1.00 78.81 85 CYS A C 1
ATOM 717 O O . CYS A 1 85 ? -4.361 -23.396 1.224 1.00 78.81 85 CYS A O 1
ATOM 719 N N . ASN A 1 86 ? -4.984 -21.254 1.385 1.00 77.56 86 ASN A N 1
ATOM 720 C CA . ASN A 1 86 ? -4.879 -21.212 2.849 1.00 77.56 86 ASN A CA 1
ATOM 721 C C . ASN A 1 86 ? -5.947 -22.053 3.572 1.00 77.56 86 ASN A C 1
ATOM 723 O O . ASN A 1 86 ? -5.874 -22.197 4.786 1.00 77.56 86 ASN A O 1
ATOM 727 N N . LYS A 1 87 ? -6.945 -22.580 2.849 1.00 81.06 87 LYS A N 1
ATOM 728 C CA . LYS A 1 87 ? -8.052 -23.360 3.418 1.00 81.06 87 LYS A CA 1
ATOM 729 C C . LYS A 1 87 ? -7.834 -24.872 3.310 1.00 81.06 87 LYS A C 1
ATOM 731 O O . LYS A 1 87 ? -8.109 -25.578 4.268 1.00 81.06 87 LYS A O 1
ATOM 736 N N . CYS A 1 88 ? -7.346 -25.359 2.166 1.00 88.00 88 CYS A N 1
ATOM 737 C CA . CYS A 1 88 ? -7.114 -26.792 1.922 1.00 88.00 88 CYS A CA 1
ATOM 738 C C . CYS A 1 88 ? -5.634 -27.168 1.754 1.00 88.00 88 CYS A C 1
ATOM 740 O O . CYS A 1 88 ? -5.310 -28.345 1.678 1.00 88.00 88 CYS A O 1
ATOM 742 N N . GLY A 1 89 ? -4.722 -26.195 1.679 1.00 80.75 89 GLY A N 1
ATOM 743 C CA . GLY A 1 89 ? -3.291 -26.445 1.506 1.00 80.75 89 GLY A CA 1
ATOM 744 C C . GLY A 1 89 ? -2.873 -26.861 0.092 1.00 80.75 89 GLY A C 1
ATOM 745 O O . GLY A 1 89 ? -1.679 -26.997 -0.155 1.00 80.75 89 GLY A O 1
ATOM 746 N N . GLU A 1 90 ? -3.805 -27.021 -0.845 1.00 86.62 90 GLU A N 1
ATOM 747 C CA . GLU A 1 90 ? -3.485 -27.350 -2.236 1.00 86.62 90 GLU A CA 1
ATOM 748 C C . GLU A 1 90 ? -2.878 -26.151 -2.969 1.00 86.62 90 GLU A C 1
ATOM 750 O O . GLU A 1 90 ? -3.364 -25.023 -2.843 1.00 86.62 90 GLU A O 1
ATOM 755 N N . THR A 1 91 ? -1.847 -26.393 -3.774 1.00 85.94 91 THR A N 1
ATOM 756 C CA . THR A 1 91 ? -1.292 -25.399 -4.699 1.00 85.94 91 THR A CA 1
ATOM 757 C C . THR A 1 91 ? -2.067 -25.449 -6.010 1.00 85.94 91 THR A C 1
ATOM 759 O O . THR A 1 91 ? -2.137 -26.501 -6.639 1.00 85.94 91 THR A O 1
ATOM 762 N N . LYS A 1 92 ? -2.656 -24.323 -6.424 1.00 80.06 92 LYS A N 1
ATOM 763 C CA . LYS A 1 92 ? -3.427 -24.206 -7.674 1.00 80.06 92 LYS A CA 1
ATOM 764 C C . LYS A 1 92 ? -2.836 -23.125 -8.570 1.00 80.06 92 LYS A C 1
ATOM 766 O O . LYS A 1 92 ? -2.194 -22.206 -8.055 1.00 80.06 92 LYS A O 1
ATOM 771 N N . SER A 1 93 ? -3.047 -23.250 -9.883 1.00 81.12 93 SER A N 1
ATOM 772 C CA . SER A 1 93 ? -2.768 -22.150 -10.814 1.00 81.12 93 SER A CA 1
ATOM 773 C C . SER A 1 93 ? -3.626 -20.935 -10.442 1.00 81.12 93 SER A C 1
ATOM 775 O O . SER A 1 93 ? -4.725 -21.094 -9.908 1.00 81.12 93 SER A O 1
ATOM 777 N N . ILE A 1 94 ? -3.092 -19.734 -10.657 1.00 74.25 94 ILE A N 1
ATOM 778 C CA . ILE A 1 94 ? -3.806 -18.460 -10.486 1.00 74.25 94 ILE A CA 1
ATOM 779 C C . ILE A 1 94 ? -4.566 -18.075 -11.780 1.00 74.25 94 ILE A C 1
ATOM 781 O O . ILE A 1 94 ? -5.319 -17.105 -11.753 1.00 74.25 94 ILE A O 1
ATOM 785 N N . GLU A 1 95 ? -4.390 -18.828 -12.876 1.00 64.25 95 GLU A N 1
ATOM 786 C CA . GLU A 1 95 ? -5.130 -18.674 -14.149 1.00 64.25 95 GLU A CA 1
ATOM 787 C C . GLU A 1 95 ? -6.641 -18.914 -14.022 1.00 64.25 95 GLU A C 1
ATOM 789 O O . GLU A 1 95 ? -7.044 -19.880 -13.330 1.00 64.25 95 GLU A O 1
#

pLDDT: mean 85.12, std 14.77, range [37.47, 98.12]

Radius of gyration: 18.51 Å; chains: 1; bounding box: 36×42×44 Å